Protein AF-A0AAW9EDP0-F1 (afdb_monomer_lite)

Secondary structure (DSSP, 8-state):
-EEEEEPPTTGGGGSS-SEEEEE-EEEEEEETTEEEEEEEEEEEEEEEPTTS-EEEEEEEEEEEEEE--TTS---EEEEEEEEEES------

Radius of gyration: 18.11 Å; chains: 1; bounding box: 47×17×50 Å

pLDDT: mean 83.07, std 14.04, range [38.38, 97.25]

Sequence (92 aa):
GYSSSNRSVDQKADGNGDKAEAWATSAKYDANNIYAAVMYSPTYNMTPEEDNHFAGKTQNFEAVVQYQFDFGLRPSIGYVQTKGKDLQSRAG

InterPro domains:
  IPR001702 Porin, Gram-negative type [PF00267] (9-90)
  IPR001897 Porin, gammaproteobacterial [PR00183] (26-43)
  IPR001897 Porin, gammaproteobacterial [PR00183] (55-74)
  IPR023614 Porin domain superfamily [G3DSA:2.40.160.10] (1-92)
  IPR050298 Gram-negative bacterial outer membrane porin [PTHR34501] (1-84)

Organism: Klebsiella aerogenes (NCBI:txid548)

Structure (mmCIF, N/CA/C/O backbone):
data_AF-A0AAW9EDP0-F1
#
_entry.id   AF-A0AAW9EDP0-F1
#
loop_
_atom_site.group_PDB
_atom_site.id
_atom_site.type_symbol
_atom_site.label_atom_id
_atom_site.label_alt_id
_atom_site.label_comp_id
_atom_site.label_asym_id
_atom_site.label_entity_id
_atom_site.label_seq_id
_atom_site.pdbx_PDB_ins_code
_atom_site.Cartn_x
_atom_site.Cartn_y
_atom_site.Cartn_z
_atom_site.occupancy
_atom_site.B_iso_or_equiv
_atom_site.auth_seq_id
_atom_site.auth_comp_id
_atom_site.auth_asym_id
_atom_site.auth_atom_id
_atom_site.pdbx_PDB_model_num
ATOM 1 N N . GLY A 1 1 ? -6.745 -5.364 -8.236 1.00 81.00 1 GLY A N 1
ATOM 2 C CA . GLY A 1 1 ? -6.871 -4.644 -9.517 1.00 81.00 1 GLY A CA 1
ATOM 3 C C . GLY A 1 1 ? -5.607 -4.819 -10.330 1.00 81.00 1 GLY A C 1
ATOM 4 O O . GLY A 1 1 ? -4.557 -5.002 -9.733 1.00 81.00 1 GLY A O 1
ATOM 5 N N . TYR A 1 2 ? -5.707 -4.784 -11.656 1.00 90.56 2 TYR A N 1
ATOM 6 C CA . TYR A 1 2 ? -4.574 -4.828 -12.589 1.00 90.56 2 TYR A CA 1
ATOM 7 C C . TYR A 1 2 ? -4.675 -3.637 -13.546 1.00 90.56 2 TYR A C 1
ATOM 9 O O . TYR A 1 2 ? -5.782 -3.222 -13.889 1.00 90.56 2 TYR A O 1
ATOM 17 N N . SER A 1 3 ? -3.534 -3.087 -13.945 1.00 88.00 3 SER A N 1
ATOM 18 C CA . SER A 1 3 ? -3.418 -1.977 -14.886 1.00 88.00 3 SER A CA 1
ATOM 19 C C . SER A 1 3 ? -2.192 -2.175 -15.773 1.00 88.00 3 SER A C 1
ATOM 21 O O . SER A 1 3 ? -1.151 -2.641 -15.303 1.00 88.00 3 SER A O 1
ATOM 23 N N . SER A 1 4 ? -2.305 -1.800 -17.047 1.00 89.44 4 SER A N 1
ATOM 24 C CA . SER A 1 4 ? -1.197 -1.834 -18.001 1.00 89.44 4 SER A CA 1
ATOM 25 C C . SER A 1 4 ? -1.240 -0.625 -18.925 1.00 89.44 4 SER A C 1
ATOM 27 O O . SER A 1 4 ? -2.314 -0.291 -19.431 1.00 89.44 4 SER A O 1
ATOM 29 N N . SER A 1 5 ? -0.076 -0.060 -19.223 1.00 84.50 5 SER A N 1
ATOM 30 C CA . SER A 1 5 ? 0.086 1.053 -20.159 1.00 84.50 5 SER A CA 1
ATOM 31 C C . SER A 1 5 ? 1.257 0.799 -21.102 1.00 84.50 5 SER A C 1
ATOM 33 O O . SER A 1 5 ? 2.271 0.226 -20.705 1.00 84.50 5 SER A O 1
ATOM 35 N N . ASN A 1 6 ? 1.138 1.254 -22.351 1.00 88.88 6 ASN A N 1
ATOM 36 C CA . ASN A 1 6 ? 2.270 1.277 -23.277 1.00 88.88 6 ASN A CA 1
ATOM 37 C C . ASN A 1 6 ? 3.236 2.399 -22.878 1.00 88.88 6 ASN A C 1
ATOM 39 O O . ASN A 1 6 ? 2.802 3.510 -22.573 1.00 88.88 6 ASN A O 1
ATOM 43 N N . ARG A 1 7 ? 4.537 2.112 -22.906 1.00 84.62 7 ARG A N 1
ATOM 44 C CA . ARG A 1 7 ? 5.604 3.084 -22.628 1.00 84.62 7 ARG A CA 1
ATOM 45 C C . ARG A 1 7 ? 5.885 3.929 -23.877 1.00 84.62 7 ARG A C 1
ATOM 47 O O . ARG A 1 7 ? 5.760 3.427 -24.998 1.00 84.62 7 ARG A O 1
ATOM 54 N N . SER A 1 8 ? 6.247 5.201 -23.704 1.00 84.00 8 SER A N 1
ATOM 55 C CA . SER A 1 8 ? 6.665 6.078 -24.808 1.00 84.00 8 SER A CA 1
ATOM 56 C C . SER A 1 8 ? 8.004 5.629 -25.407 1.00 84.00 8 SER A C 1
ATOM 58 O O . SER A 1 8 ? 8.702 4.796 -24.831 1.00 84.00 8 SER A O 1
ATOM 60 N N . VAL A 1 9 ? 8.378 6.179 -26.568 1.00 81.88 9 VAL A N 1
ATOM 61 C CA . VAL A 1 9 ? 9.670 5.874 -27.213 1.00 81.88 9 VAL A CA 1
ATOM 62 C C . VAL A 1 9 ? 10.840 6.211 -26.284 1.00 81.88 9 VAL A C 1
ATOM 64 O O . VAL A 1 9 ? 11.718 5.374 -26.100 1.00 81.88 9 VAL A O 1
ATOM 67 N N . ASP A 1 10 ? 10.795 7.372 -25.627 1.00 80.38 10 ASP A N 1
ATOM 68 C CA . ASP A 1 10 ? 11.847 7.813 -24.704 1.00 80.38 10 ASP A CA 1
ATOM 69 C C . ASP A 1 10 ? 11.934 6.919 -23.460 1.00 80.38 10 ASP A C 1
ATOM 71 O O . ASP A 1 10 ? 13.021 6.610 -22.987 1.00 80.38 10 ASP A O 1
ATOM 75 N N . GLN A 1 11 ? 10.796 6.425 -22.959 1.00 73.06 11 GLN A N 1
ATOM 76 C CA . GLN A 1 11 ? 10.772 5.524 -21.803 1.00 73.06 11 GLN A CA 1
ATOM 77 C C . GLN A 1 11 ? 11.357 4.144 -22.124 1.00 73.06 11 GLN A C 1
ATOM 79 O O . GLN A 1 11 ? 11.906 3.500 -21.240 1.00 73.06 11 GLN A O 1
ATOM 84 N N . LYS A 1 12 ? 11.259 3.680 -23.374 1.00 78.44 12 LYS A N 1
ATOM 85 C CA . LYS A 1 12 ? 11.818 2.386 -23.805 1.00 78.44 12 LYS A CA 1
ATOM 86 C C . LYS A 1 12 ? 13.338 2.405 -23.970 1.00 78.44 12 LYS A C 1
ATOM 88 O O . LYS A 1 12 ? 13.926 1.340 -24.147 1.00 78.44 12 LYS A O 1
ATOM 93 N N . ALA A 1 13 ? 13.971 3.580 -23.917 1.00 76.75 13 ALA A N 1
ATOM 94 C CA . ALA A 1 13 ? 15.419 3.719 -24.056 1.00 76.75 13 ALA A CA 1
ATOM 95 C C . ALA A 1 13 ? 16.204 2.953 -22.973 1.00 76.75 13 ALA A C 1
ATOM 97 O O . ALA A 1 13 ? 17.355 2.593 -23.201 1.00 76.75 13 ALA A O 1
ATOM 98 N N . ASP A 1 14 ? 15.571 2.644 -21.835 1.00 73.25 14 ASP A N 1
ATOM 99 C CA . ASP A 1 14 ? 16.153 1.838 -20.756 1.00 73.25 14 ASP A CA 1
ATOM 100 C C . ASP A 1 14 ? 16.176 0.320 -21.024 1.00 73.25 14 ASP A C 1
ATOM 102 O O . ASP A 1 14 ? 16.726 -0.436 -20.226 1.00 73.25 14 ASP A O 1
ATOM 106 N N . GLY A 1 15 ? 15.585 -0.148 -22.129 1.00 72.62 15 GLY A N 1
ATOM 107 C CA . GLY A 1 15 ? 15.570 -1.563 -22.507 1.00 72.62 15 GLY A CA 1
ATOM 108 C C . GLY A 1 15 ? 14.640 -2.451 -21.671 1.00 72.62 15 GLY A C 1
ATOM 109 O O . GLY A 1 15 ? 14.596 -3.659 -21.898 1.00 72.62 15 GLY A O 1
ATOM 110 N N . ASN A 1 16 ? 13.843 -1.889 -20.759 1.00 74.06 16 ASN A N 1
ATOM 111 C CA . ASN A 1 16 ? 12.994 -2.649 -19.832 1.00 74.06 16 ASN A CA 1
ATOM 112 C C . ASN A 1 16 ? 11.656 -3.132 -20.443 1.00 74.06 16 ASN A C 1
ATOM 114 O O . ASN A 1 16 ? 10.734 -3.521 -19.733 1.00 74.06 16 ASN A O 1
ATOM 118 N N . GLY A 1 17 ? 11.528 -3.138 -21.773 1.00 77.25 17 GLY A N 1
ATOM 119 C CA . GLY A 1 17 ? 10.342 -3.621 -22.489 1.00 77.25 17 GLY A CA 1
ATOM 120 C C . GLY A 1 17 ? 9.271 -2.555 -22.749 1.00 77.25 17 GLY A C 1
ATOM 121 O O . GLY A 1 17 ? 9.428 -1.382 -22.412 1.00 77.25 17 GLY A O 1
ATOM 122 N N . ASP A 1 18 ? 8.175 -2.967 -23.395 1.00 83.69 18 ASP A N 1
ATOM 123 C CA . ASP A 1 18 ? 7.194 -2.056 -24.009 1.00 83.69 18 ASP A CA 1
ATOM 124 C C . ASP A 1 18 ? 6.060 -1.591 -23.090 1.00 83.69 18 ASP A C 1
ATOM 126 O O . ASP A 1 18 ? 5.375 -0.612 -23.407 1.00 83.69 18 ASP A O 1
ATOM 130 N N . LYS A 1 19 ? 5.832 -2.295 -21.977 1.00 84.81 19 LYS A N 1
ATOM 131 C CA . LYS A 1 19 ? 4.697 -2.061 -21.080 1.00 84.81 19 LYS A CA 1
ATOM 132 C C . LYS A 1 19 ? 5.142 -1.726 -19.664 1.00 84.81 19 LYS A C 1
ATOM 134 O O . LYS A 1 19 ? 6.092 -2.308 -19.145 1.00 84.81 19 LYS A O 1
ATOM 139 N N . ALA A 1 20 ? 4.407 -0.800 -19.060 1.00 84.25 20 ALA A N 1
ATOM 140 C CA . ALA A 1 20 ? 4.394 -0.566 -17.627 1.00 84.25 20 ALA A CA 1
ATOM 141 C C . ALA A 1 20 ? 3.161 -1.266 -17.052 1.00 84.25 20 ALA A C 1
ATOM 143 O O . ALA A 1 20 ? 2.039 -1.025 -17.507 1.00 84.25 20 ALA A O 1
ATOM 144 N N . GLU A 1 21 ? 3.362 -2.139 -16.072 1.00 86.19 21 GLU A N 1
ATOM 145 C CA . GLU A 1 21 ? 2.299 -2.962 -15.496 1.00 86.19 21 GLU A CA 1
ATOM 146 C C . GLU A 1 21 ? 2.249 -2.784 -13.983 1.00 86.19 21 GLU A C 1
ATOM 148 O O . GLU A 1 21 ? 3.271 -2.620 -13.319 1.00 86.19 21 GLU A O 1
ATOM 153 N N . ALA A 1 22 ? 1.051 -2.834 -13.419 1.00 88.38 22 ALA A N 1
ATOM 154 C CA . ALA A 1 22 ? 0.856 -2.851 -11.982 1.00 88.38 22 ALA A CA 1
ATOM 155 C C . ALA A 1 22 ? -0.315 -3.755 -11.636 1.00 88.38 22 ALA A C 1
ATOM 157 O O . ALA A 1 22 ? -1.336 -3.782 -12.327 1.00 88.38 22 ALA A O 1
ATOM 158 N N . TRP A 1 23 ? -0.199 -4.456 -10.520 1.00 89.50 23 TRP A N 1
ATOM 159 C CA . TRP A 1 23 ? -1.355 -5.068 -9.894 1.00 89.50 23 TRP A CA 1
ATOM 160 C C . TRP A 1 23 ? -1.313 -4.838 -8.401 1.00 89.50 23 TRP A C 1
ATOM 162 O O . TRP A 1 23 ? -0.251 -4.737 -7.808 1.00 89.50 23 TRP A O 1
ATOM 172 N N . ALA A 1 24 ? -2.489 -4.761 -7.802 1.00 92.19 24 ALA A N 1
ATOM 173 C CA . ALA A 1 24 ? -2.651 -4.585 -6.375 1.00 92.19 24 ALA A CA 1
ATOM 174 C C . ALA A 1 24 ? -3.694 -5.566 -5.859 1.00 92.19 24 ALA A C 1
ATOM 176 O O . ALA A 1 24 ? -4.748 -5.761 -6.475 1.00 92.19 24 ALA A O 1
ATOM 177 N N . THR A 1 25 ? -3.413 -6.151 -4.708 1.00 95.50 25 THR A N 1
ATOM 178 C CA . THR A 1 25 ? -4.394 -6.877 -3.913 1.00 95.50 25 THR A CA 1
ATOM 179 C C . THR A 1 25 ? -4.454 -6.255 -2.530 1.00 95.50 25 THR A C 1
ATOM 181 O O . THR A 1 25 ? -3.439 -5.795 -2.001 1.00 95.50 25 THR A O 1
ATOM 184 N N . SER A 1 26 ? -5.646 -6.211 -1.952 1.00 94.25 26 SER A N 1
ATOM 185 C CA . SER A 1 26 ? -5.848 -5.695 -0.610 1.00 94.25 26 SER A CA 1
ATOM 186 C C . SER A 1 26 ? -6.892 -6.513 0.123 1.00 94.25 26 SER A C 1
ATOM 188 O O . SER A 1 26 ? -7.807 -7.086 -0.470 1.00 94.25 26 SER A O 1
ATOM 190 N N . ALA A 1 27 ? -6.731 -6.566 1.436 1.00 96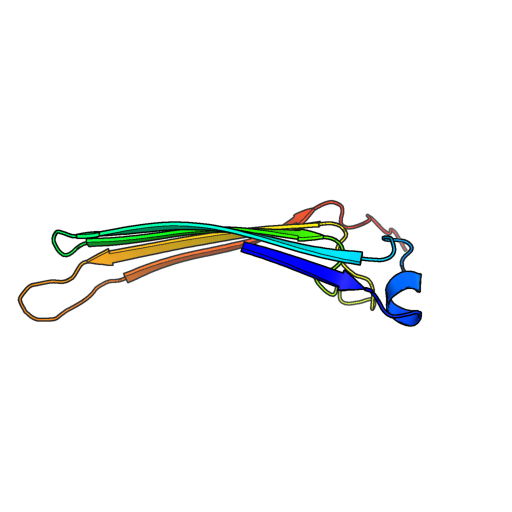.19 27 ALA A N 1
ATOM 191 C CA . ALA A 1 27 ? -7.697 -7.143 2.346 1.00 96.19 27 ALA A CA 1
ATOM 192 C C . ALA A 1 27 ? -7.951 -6.134 3.458 1.00 96.19 27 ALA A C 1
ATOM 194 O O . ALA A 1 27 ? -7.026 -5.458 3.915 1.00 96.19 27 ALA A O 1
ATOM 195 N N . LYS A 1 28 ? -9.206 -6.034 3.892 1.00 96.44 28 LYS A N 1
ATOM 196 C CA . LYS A 1 28 ? -9.569 -5.225 5.049 1.00 96.44 28 LYS A CA 1
ATOM 197 C C . LYS A 1 28 ? -10.492 -5.984 5.984 1.00 96.44 28 LYS A C 1
ATOM 199 O O . LYS A 1 28 ? -11.330 -6.769 5.544 1.00 96.44 28 LYS A O 1
ATOM 204 N N . TYR A 1 29 ? -10.337 -5.687 7.259 1.00 95.25 29 TYR A N 1
ATOM 205 C CA . TYR A 1 29 ? -11.235 -6.033 8.336 1.00 95.25 29 TYR A CA 1
ATOM 206 C C . TYR A 1 29 ? -11.768 -4.732 8.929 1.00 95.25 29 TYR A C 1
ATOM 208 O O . TYR A 1 29 ? -10.992 -3.831 9.235 1.00 95.25 29 TYR A O 1
ATOM 216 N N . ASP A 1 30 ? -13.083 -4.626 9.047 1.00 95.44 30 ASP A N 1
ATOM 217 C CA . ASP A 1 30 ? -13.760 -3.414 9.503 1.00 95.44 30 ASP A CA 1
ATOM 218 C C . ASP A 1 30 ? -14.987 -3.822 10.319 1.00 95.44 30 ASP A C 1
ATOM 220 O O . ASP A 1 30 ? -16.103 -3.915 9.804 1.00 95.44 30 ASP A O 1
ATOM 224 N N . ALA A 1 31 ? -14.741 -4.221 11.566 1.00 95.12 31 ALA A N 1
ATOM 225 C CA . ALA A 1 31 ? -15.768 -4.689 12.488 1.00 95.12 31 ALA A CA 1
ATOM 226 C C . ALA A 1 31 ? -15.288 -4.596 13.942 1.00 95.12 31 ALA A C 1
ATOM 228 O O . ALA A 1 31 ? -14.091 -4.542 14.223 1.00 95.12 31 ALA A O 1
ATOM 229 N N . ASN A 1 32 ? -16.236 -4.601 14.885 1.00 94.19 32 ASN A N 1
ATOM 230 C CA . ASN A 1 32 ? -15.969 -4.582 16.331 1.00 94.19 32 ASN A CA 1
ATOM 231 C C . ASN A 1 32 ? -15.017 -3.455 16.760 1.00 94.19 32 ASN A C 1
ATOM 233 O O . 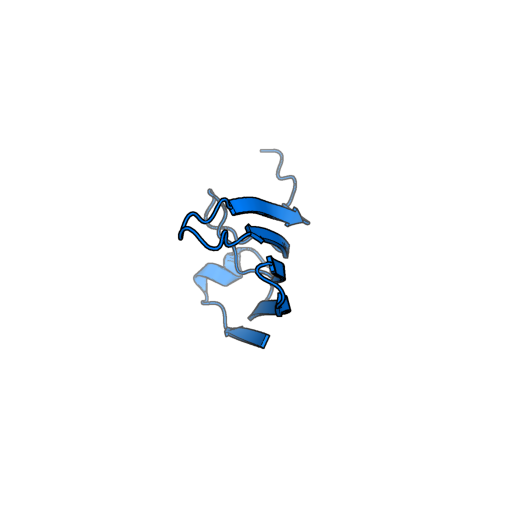ASN A 1 32 ? -14.068 -3.694 17.503 1.00 94.19 32 ASN A O 1
ATOM 237 N N . ASN A 1 33 ? -15.255 -2.237 16.266 1.00 95.25 33 ASN A N 1
ATOM 238 C CA . ASN A 1 33 ? -14.433 -1.056 16.542 1.00 95.25 33 ASN A CA 1
ATOM 239 C C . ASN A 1 33 ? -12.979 -1.142 16.039 1.00 95.25 33 ASN A C 1
ATOM 241 O O . ASN A 1 33 ? -12.189 -0.240 16.306 1.00 95.25 33 ASN A O 1
ATOM 245 N N . ILE A 1 34 ? -12.614 -2.186 15.292 1.00 93.62 34 ILE A N 1
ATOM 246 C CA . ILE A 1 34 ? -11.281 -2.373 14.725 1.00 93.62 34 ILE A CA 1
ATOM 247 C C . ILE A 1 34 ? -11.358 -2.194 13.214 1.00 93.62 34 ILE A C 1
ATOM 249 O O . ILE A 1 34 ? -12.140 -2.857 12.532 1.00 93.62 34 ILE A O 1
ATOM 253 N N . TYR A 1 35 ? -10.473 -1.349 12.695 1.00 95.88 35 TYR A N 1
ATOM 254 C CA . TYR A 1 35 ? -10.189 -1.255 11.273 1.00 95.88 35 TYR A CA 1
ATOM 255 C C . TYR A 1 35 ? -8.761 -1.725 11.030 1.00 95.88 35 TYR A C 1
ATOM 257 O O . TYR A 1 35 ? -7.819 -1.142 11.558 1.00 95.88 35 TYR A O 1
ATOM 265 N N . ALA A 1 36 ? -8.579 -2.755 10.219 1.00 96.00 36 ALA A N 1
ATOM 266 C CA . ALA A 1 36 ? -7.271 -3.199 9.771 1.00 96.00 36 ALA A CA 1
ATOM 267 C C . ALA A 1 36 ? -7.295 -3.370 8.258 1.00 96.00 36 ALA A C 1
ATOM 269 O O . ALA A 1 36 ? -8.206 -3.991 7.718 1.00 96.00 36 ALA A O 1
ATOM 270 N N . ALA A 1 37 ? -6.301 -2.843 7.559 1.00 96.81 37 ALA A N 1
ATOM 271 C CA . ALA A 1 37 ? -6.172 -3.044 6.126 1.00 96.81 37 ALA A CA 1
ATOM 272 C C . ALA A 1 37 ? -4.725 -3.339 5.763 1.00 96.81 37 ALA A C 1
ATOM 274 O O . ALA A 1 37 ? -3.799 -2.778 6.345 1.00 96.81 37 ALA A O 1
ATOM 275 N N . VAL A 1 38 ? -4.552 -4.223 4.788 1.00 96.62 38 VAL A N 1
ATOM 276 C CA . VAL A 1 38 ? -3.261 -4.544 4.190 1.00 96.62 38 VAL A CA 1
ATOM 277 C C . VAL A 1 38 ? -3.381 -4.462 2.679 1.00 96.62 38 VAL A C 1
ATOM 279 O O . VAL A 1 38 ? -4.400 -4.847 2.100 1.00 96.62 38 VAL A O 1
ATOM 282 N N . MET A 1 39 ? -2.335 -3.969 2.037 1.00 96.19 39 MET A N 1
ATOM 283 C CA . MET A 1 39 ? -2.236 -3.874 0.592 1.00 96.19 39 MET A CA 1
ATOM 284 C C . MET A 1 39 ? -0.854 -4.334 0.147 1.00 96.19 39 MET A C 1
ATOM 286 O O . MET A 1 39 ? 0.162 -3.981 0.740 1.00 96.19 39 MET A O 1
ATOM 290 N N . TYR A 1 40 ? -0.827 -5.109 -0.930 1.00 91.88 40 TYR A N 1
ATOM 291 C CA . TYR A 1 40 ? 0.392 -5.478 -1.627 1.00 91.88 40 TYR A CA 1
ATOM 292 C C . TYR A 1 40 ? 0.233 -5.152 -3.108 1.00 91.88 40 TYR A C 1
ATOM 294 O O . TYR A 1 40 ? -0.729 -5.588 -3.746 1.00 91.88 40 TYR A O 1
ATOM 302 N N . SER A 1 41 ? 1.162 -4.363 -3.638 1.00 91.06 41 SER A N 1
ATOM 303 C CA . SER A 1 41 ? 1.085 -3.821 -4.991 1.00 91.06 41 SER A CA 1
ATOM 304 C C . SER A 1 41 ? 2.454 -3.823 -5.662 1.00 91.06 41 SER A C 1
ATOM 306 O O . SER A 1 41 ? 3.250 -2.910 -5.439 1.00 91.06 41 SER A O 1
ATOM 308 N N . PRO A 1 42 ? 2.802 -4.848 -6.448 1.00 86.62 42 PRO A N 1
ATOM 309 C CA . PRO A 1 42 ? 3.985 -4.779 -7.284 1.00 86.62 42 PRO A CA 1
ATOM 310 C C . PRO A 1 42 ? 3.737 -3.979 -8.568 1.00 86.62 42 PRO A C 1
ATOM 312 O O . PRO A 1 42 ? 2.677 -4.065 -9.193 1.00 86.62 42 PRO A O 1
ATOM 315 N N . THR A 1 43 ? 4.764 -3.249 -8.990 1.00 83.75 43 THR A N 1
ATOM 316 C CA . THR A 1 43 ? 4.810 -2.568 -10.290 1.00 83.75 43 THR A CA 1
ATOM 317 C C . THR A 1 43 ? 5.978 -3.096 -11.112 1.00 83.75 43 THR A C 1
ATOM 319 O O . THR A 1 43 ? 6.956 -3.593 -10.553 1.00 83.75 43 THR A O 1
ATOM 322 N N . TYR A 1 44 ? 5.874 -2.991 -12.432 1.00 82.69 44 TYR A N 1
ATOM 323 C CA . TYR A 1 44 ? 6.887 -3.398 -13.399 1.00 82.69 44 TYR A CA 1
ATOM 324 C C . TYR A 1 44 ? 7.112 -2.254 -14.383 1.00 82.69 44 TYR A C 1
ATOM 326 O O . TYR A 1 44 ? 6.149 -1.760 -14.976 1.00 82.69 44 TYR A O 1
ATOM 334 N N . ASN A 1 45 ? 8.367 -1.824 -14.536 1.00 77.12 45 ASN A N 1
ATOM 335 C CA . ASN A 1 45 ? 8.796 -0.775 -15.475 1.00 77.12 45 ASN A CA 1
ATOM 336 C C . ASN A 1 45 ? 8.013 0.549 -15.352 1.00 77.12 45 ASN A C 1
ATOM 338 O O . ASN A 1 45 ? 7.795 1.251 -16.343 1.00 77.12 45 ASN A O 1
ATOM 342 N N . MET A 1 46 ? 7.526 0.855 -14.144 1.00 62.25 46 MET A N 1
ATOM 343 C CA . MET A 1 46 ? 6.579 1.948 -13.886 1.00 62.25 46 MET A CA 1
ATOM 344 C C . MET A 1 46 ? 7.135 3.016 -12.939 1.00 62.25 46 MET A C 1
ATOM 346 O O . MET A 1 46 ? 6.703 4.164 -13.004 1.00 62.25 46 MET A O 1
ATOM 350 N N . THR A 1 47 ? 8.080 2.670 -12.063 1.00 61.88 47 THR A N 1
ATOM 351 C CA . THR A 1 47 ? 8.569 3.589 -11.025 1.00 61.88 47 THR A CA 1
ATOM 352 C C . THR A 1 47 ? 9.824 4.316 -11.516 1.00 61.88 47 THR A C 1
ATOM 354 O O . THR A 1 47 ? 10.803 3.631 -11.798 1.00 61.88 47 THR A O 1
ATOM 357 N N . PRO A 1 48 ? 9.813 5.655 -11.654 1.00 64.94 48 PRO A N 1
ATOM 358 C CA . PRO A 1 48 ? 10.964 6.408 -12.149 1.00 64.94 48 PRO A CA 1
ATOM 359 C C . PRO A 1 48 ? 12.121 6.406 -11.138 1.00 64.94 48 PRO A C 1
ATOM 361 O O . PRO A 1 48 ? 11.900 6.530 -9.934 1.00 64.94 48 PRO A O 1
ATOM 364 N N . GLU A 1 49 ? 13.342 6.278 -11.649 1.00 67.44 49 GLU A N 1
ATOM 365 C CA . GLU A 1 49 ? 14.617 6.437 -10.942 1.00 67.44 49 GLU A CA 1
ATOM 366 C C . GLU A 1 49 ? 15.248 7.804 -11.283 1.00 67.44 49 GLU A C 1
ATOM 368 O O . GLU A 1 49 ? 14.841 8.454 -12.250 1.00 67.44 49 GLU A O 1
ATOM 373 N N . GLU A 1 50 ? 16.242 8.252 -10.506 1.00 65.44 50 GLU A N 1
ATOM 374 C CA . GLU A 1 50 ? 16.867 9.584 -10.658 1.00 65.44 50 GLU A CA 1
ATOM 375 C C . GLU A 1 50 ? 17.524 9.807 -12.038 1.00 65.44 50 GLU A C 1
ATOM 377 O O . GLU A 1 50 ? 17.569 10.937 -12.523 1.00 65.44 50 GLU A O 1
ATOM 382 N N . ASP A 1 51 ? 17.926 8.735 -12.728 1.00 66.56 51 ASP A N 1
ATOM 383 C CA . ASP A 1 51 ? 18.668 8.792 -13.995 1.00 66.56 51 ASP A CA 1
ATOM 384 C C . ASP A 1 51 ? 17.779 8.714 -15.255 1.00 66.56 51 ASP A C 1
ATOM 386 O O . ASP A 1 51 ? 18.239 8.284 -16.314 1.00 66.56 51 ASP A O 1
ATOM 390 N N . ASN A 1 52 ? 16.491 9.069 -15.173 1.00 65.69 52 ASN A N 1
ATOM 391 C CA . ASN A 1 52 ? 15.491 8.886 -16.247 1.00 65.69 52 ASN A CA 1
ATOM 392 C C . ASN A 1 52 ? 15.245 7.417 -16.664 1.00 65.69 52 ASN A C 1
ATOM 394 O O . ASN A 1 52 ? 14.686 7.157 -17.731 1.00 65.69 52 ASN A O 1
ATOM 398 N N . HIS A 1 53 ? 15.640 6.456 -15.827 1.00 65.44 53 HIS A N 1
ATOM 399 C CA . HIS A 1 53 ? 15.345 5.030 -16.005 1.00 65.44 53 HIS A CA 1
ATOM 400 C C . HIS A 1 53 ? 14.128 4.638 -15.161 1.00 65.44 53 HIS A C 1
ATOM 402 O O . HIS A 1 53 ? 13.750 5.361 -14.241 1.00 65.44 53 HIS A O 1
ATOM 408 N N . PHE A 1 54 ? 13.486 3.509 -15.470 1.00 67.62 54 PHE A N 1
ATOM 409 C CA . PHE A 1 54 ? 12.395 2.981 -14.650 1.00 67.62 54 PHE A CA 1
ATOM 410 C C . PHE A 1 54 ? 12.831 1.703 -13.942 1.00 67.62 54 PHE A C 1
ATOM 412 O O . PHE A 1 54 ? 13.367 0.798 -14.579 1.00 67.62 54 PHE A O 1
ATOM 419 N N . ALA A 1 55 ? 12.514 1.594 -12.652 1.00 62.44 55 ALA A N 1
ATOM 420 C CA . ALA A 1 55 ? 12.746 0.382 -11.886 1.00 62.44 55 ALA A CA 1
ATOM 421 C C . ALA A 1 55 ? 12.014 -0.788 -12.543 1.00 62.44 55 ALA A C 1
ATOM 423 O O . ALA A 1 55 ? 10.787 -0.758 -12.716 1.00 62.44 55 ALA A O 1
ATOM 424 N N . GLY A 1 56 ? 12.779 -1.831 -12.880 1.00 65.31 56 GLY A N 1
ATOM 425 C CA . GLY A 1 56 ? 12.266 -3.020 -13.557 1.00 65.31 56 GLY A CA 1
ATOM 426 C C . GLY A 1 56 ? 11.139 -3.682 -12.765 1.00 65.31 56 GLY A C 1
ATOM 427 O O . GLY A 1 56 ? 10.128 -4.102 -13.331 1.00 65.31 56 GLY A O 1
ATOM 428 N N . LYS A 1 57 ? 11.252 -3.687 -11.431 1.00 76.56 57 LYS A N 1
ATOM 429 C CA . LYS A 1 57 ? 10.187 -4.123 -10.530 1.00 76.56 57 LYS A CA 1
ATOM 430 C C . LYS A 1 57 ? 10.202 -3.348 -9.217 1.00 76.56 57 LYS A C 1
ATOM 432 O O . LYS A 1 57 ? 11.248 -3.163 -8.602 1.00 76.56 57 LYS A O 1
ATOM 437 N N . THR A 1 58 ? 9.031 -2.992 -8.701 1.00 79.94 58 THR A N 1
ATOM 438 C CA . THR A 1 58 ? 8.882 -2.600 -7.293 1.00 79.94 58 THR A CA 1
ATOM 439 C C . THR A 1 58 ? 7.903 -3.513 -6.581 1.00 79.94 58 THR A C 1
ATOM 441 O O . THR A 1 58 ? 7.016 -4.107 -7.193 1.00 79.94 58 THR A O 1
ATOM 444 N N . GLN A 1 59 ? 8.091 -3.669 -5.277 1.00 84.38 59 GLN A N 1
ATOM 445 C CA . GLN A 1 59 ? 7.160 -4.344 -4.387 1.00 84.38 59 GLN A CA 1
ATOM 446 C C . GLN A 1 59 ? 6.717 -3.332 -3.337 1.00 84.38 59 GLN A C 1
ATOM 448 O O . GLN A 1 59 ? 7.529 -2.918 -2.506 1.00 84.38 59 GLN A O 1
ATOM 453 N N . ASN A 1 60 ? 5.448 -2.933 -3.389 1.00 87.00 60 ASN A N 1
ATOM 454 C CA . ASN A 1 60 ? 4.858 -2.026 -2.411 1.00 87.00 60 ASN A CA 1
ATOM 455 C C . ASN A 1 60 ? 4.037 -2.829 -1.410 1.00 87.00 60 ASN A C 1
ATOM 457 O O . ASN A 1 60 ? 3.250 -3.697 -1.799 1.00 87.00 60 ASN A O 1
ATOM 461 N N . PHE A 1 61 ? 4.230 -2.543 -0.131 1.00 92.19 61 PHE A N 1
ATOM 462 C CA . PHE A 1 61 ? 3.477 -3.126 0.963 1.00 92.19 61 PHE A CA 1
ATOM 463 C C . PHE A 1 61 ? 3.011 -2.023 1.905 1.00 92.19 61 PHE A C 1
ATOM 465 O O . PHE A 1 61 ? 3.807 -1.198 2.355 1.00 92.19 61 PHE A O 1
ATOM 472 N N . GLU A 1 62 ? 1.724 -2.042 2.224 1.00 94.44 62 GLU A N 1
ATOM 473 C CA . GLU A 1 62 ? 1.108 -1.109 3.155 1.00 94.44 62 GLU A CA 1
ATOM 474 C C . GLU A 1 62 ? 0.237 -1.871 4.146 1.00 94.44 62 GLU A C 1
ATOM 476 O O . GLU A 1 62 ? -0.464 -2.817 3.782 1.00 94.44 62 GLU A O 1
ATOM 481 N N . ALA A 1 63 ? 0.270 -1.452 5.403 1.00 96.06 63 ALA A N 1
ATOM 482 C CA .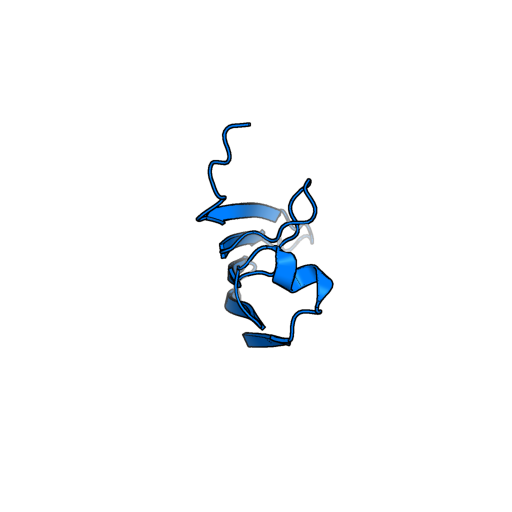 ALA A 1 63 ? -0.583 -1.976 6.453 1.00 96.06 63 ALA A CA 1
ATOM 483 C C . ALA A 1 63 ? -1.031 -0.841 7.370 1.00 96.06 63 ALA A C 1
ATOM 485 O O . ALA A 1 63 ? -0.252 0.050 7.698 1.00 96.06 63 ALA A O 1
ATOM 486 N N . VAL A 1 64 ? -2.278 -0.883 7.819 1.00 97.12 64 VAL A N 1
ATOM 487 C CA . VAL A 1 64 ? -2.825 0.068 8.786 1.00 97.12 64 VAL A CA 1
ATOM 488 C C . VAL A 1 64 ? -3.724 -0.661 9.765 1.00 97.12 64 VAL A C 1
ATOM 490 O O . VAL A 1 64 ? -4.463 -1.566 9.382 1.00 97.12 64 VAL A O 1
ATOM 493 N N . VAL A 1 65 ? -3.667 -0.252 11.027 1.00 97.00 65 VAL A N 1
ATOM 494 C CA . VAL A 1 65 ? -4.568 -0.707 12.082 1.00 97.00 65 VAL A CA 1
ATOM 495 C C . VAL A 1 65 ? -5.054 0.506 12.861 1.00 97.00 65 VAL A C 1
ATOM 497 O O . VAL A 1 65 ? -4.273 1.380 13.232 1.00 97.00 65 VAL A O 1
ATOM 500 N N . GLN A 1 66 ? -6.355 0.559 13.107 1.00 97.25 66 GLN A N 1
ATOM 501 C CA . GLN A 1 66 ? -7.024 1.599 13.868 1.00 97.25 66 GLN A CA 1
ATOM 502 C C . GLN A 1 66 ? -8.015 0.964 14.831 1.00 97.25 66 GLN A C 1
ATOM 504 O O . GLN A 1 66 ? -8.601 -0.082 14.544 1.00 97.25 66 GLN A O 1
ATOM 509 N N . TYR A 1 67 ? -8.233 1.638 15.951 1.00 96.38 67 TYR A N 1
ATOM 510 C CA . TYR A 1 67 ? -9.258 1.269 16.917 1.00 96.38 67 TYR A CA 1
ATOM 511 C C . TYR A 1 67 ? -10.160 2.469 17.179 1.00 96.38 67 TYR A C 1
ATOM 513 O O . TYR A 1 67 ? -9.656 3.577 17.295 1.00 96.38 67 TYR A O 1
ATOM 521 N N . GLN A 1 68 ? -11.471 2.275 17.260 1.00 96.69 68 GLN A N 1
ATOM 522 C CA . GLN A 1 68 ? -12.453 3.311 17.569 1.00 96.69 68 GLN A CA 1
ATOM 523 C C . GLN A 1 68 ? -12.936 3.137 19.004 1.00 96.69 68 GLN A C 1
ATOM 525 O O . GLN A 1 68 ? -13.639 2.186 19.324 1.00 96.69 68 GLN A O 1
ATOM 530 N N . PHE A 1 69 ? -12.601 4.078 19.879 1.00 96.00 69 PHE A N 1
ATOM 531 C CA . PHE A 1 69 ? -13.213 4.111 21.201 1.00 96.00 69 PHE A CA 1
ATOM 532 C C . PHE A 1 69 ? -14.627 4.690 21.134 1.00 96.00 69 PHE A C 1
ATOM 534 O O . PHE A 1 69 ? -14.890 5.593 20.335 1.00 96.00 69 PHE A O 1
ATOM 541 N N . ASP A 1 70 ? -15.500 4.248 22.040 1.00 94.75 70 ASP A N 1
ATOM 542 C CA . ASP A 1 70 ? -16.892 4.713 22.129 1.00 94.75 70 ASP A CA 1
ATOM 543 C C . ASP A 1 70 ? -16.999 6.221 22.427 1.00 94.75 70 ASP A C 1
ATOM 545 O O . ASP A 1 70 ? -17.956 6.875 22.025 1.00 94.75 70 ASP A O 1
ATOM 549 N N . PHE A 1 71 ? -15.979 6.805 23.071 1.00 94.25 71 PHE A N 1
ATOM 550 C CA . PHE A 1 71 ? -15.884 8.250 23.324 1.00 94.25 71 PHE A CA 1
ATOM 551 C C . PHE A 1 71 ? -15.381 9.066 22.115 1.00 94.25 71 PHE A C 1
ATOM 553 O O . PHE A 1 71 ? -15.158 10.269 22.229 1.00 94.25 71 PHE A O 1
ATOM 560 N N . GLY A 1 72 ? -15.181 8.424 20.959 1.00 93.12 72 GLY A N 1
ATOM 561 C CA . GLY A 1 72 ? -14.894 9.074 19.678 1.00 93.12 72 GLY A CA 1
ATOM 562 C C . GLY A 1 72 ? -13.421 9.101 19.256 1.00 93.12 72 GLY A C 1
ATOM 563 O O . GLY A 1 72 ? -13.145 9.280 18.071 1.00 93.12 72 GLY A O 1
ATOM 564 N N . LEU A 1 73 ? -12.463 8.863 20.159 1.00 96.50 73 LEU A N 1
ATOM 565 C CA . LEU A 1 73 ? -11.039 8.817 19.800 1.00 96.50 73 LEU A CA 1
ATOM 566 C C . LEU A 1 73 ? -10.717 7.608 18.910 1.00 96.50 73 LEU A C 1
ATOM 568 O O . LEU A 1 73 ? -11.136 6.487 19.200 1.00 96.50 73 LEU A O 1
ATOM 572 N N . ARG A 1 74 ? -9.902 7.830 17.871 1.00 97.00 74 ARG A N 1
ATOM 573 C CA . ARG A 1 74 ? -9.378 6.774 16.995 1.00 97.00 74 ARG A CA 1
ATOM 574 C C . ARG A 1 74 ? -7.854 6.793 16.905 1.00 97.00 74 ARG A C 1
ATOM 576 O O . ARG A 1 74 ? -7.319 7.493 16.044 1.00 97.00 74 ARG A O 1
ATOM 583 N N . PRO A 1 75 ? -7.119 6.049 17.747 1.00 96.38 75 PRO A N 1
ATOM 584 C CA . PRO A 1 75 ? -5.711 5.792 17.472 1.00 96.38 75 PRO A CA 1
ATOM 585 C C . PRO A 1 75 ? -5.530 5.023 16.155 1.00 96.38 75 PRO A C 1
ATOM 587 O O . PRO A 1 75 ? -6.358 4.189 15.781 1.00 96.38 75 PRO A O 1
ATOM 590 N N . SER A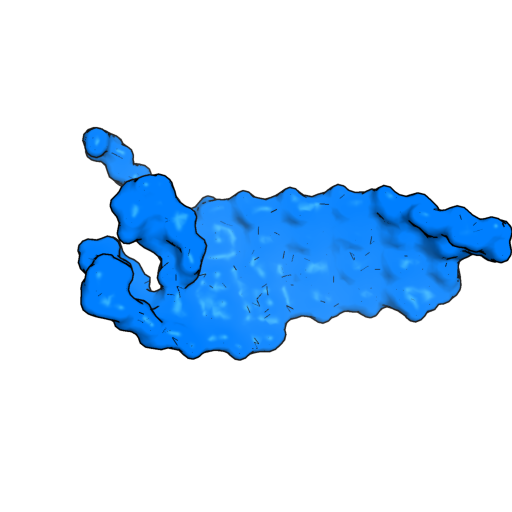 1 76 ? -4.414 5.286 15.476 1.00 96.06 76 SER A N 1
ATOM 591 C CA . SER A 1 76 ? -4.033 4.651 14.214 1.00 96.06 76 SER A CA 1
ATOM 592 C C . SER A 1 76 ? -2.530 4.393 14.193 1.00 96.06 76 SER A C 1
ATOM 594 O O . SER A 1 76 ? -1.749 5.262 14.576 1.00 96.06 76 SER A O 1
ATOM 596 N N . ILE A 1 77 ? -2.130 3.228 13.692 1.00 96.19 77 ILE A N 1
ATOM 597 C CA . ILE A 1 77 ? -0.745 2.886 13.370 1.00 96.19 77 ILE A CA 1
ATOM 598 C C . ILE A 1 77 ? -0.681 2.380 11.932 1.00 96.19 77 ILE A C 1
ATOM 600 O O . ILE A 1 77 ? -1.533 1.605 11.500 1.00 96.19 77 ILE A O 1
ATOM 604 N N . GLY A 1 78 ? 0.310 2.847 11.179 1.00 96.44 78 GLY A N 1
ATOM 605 C CA . GLY A 1 78 ? 0.495 2.493 9.778 1.00 96.44 78 GLY A CA 1
ATOM 606 C C . GLY A 1 78 ? 1.942 2.131 9.470 1.00 96.44 78 GLY A C 1
ATOM 607 O O . GLY A 1 78 ? 2.864 2.622 10.118 1.00 96.44 78 GLY A O 1
ATOM 608 N N . T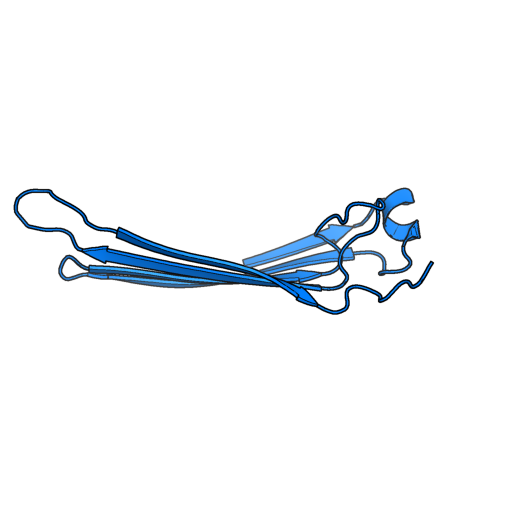YR A 1 79 ? 2.121 1.280 8.467 1.00 94.50 79 TYR A N 1
ATOM 609 C CA . TYR A 1 79 ? 3.403 0.911 7.888 1.00 94.50 79 TYR A CA 1
ATOM 610 C C . TYR A 1 79 ? 3.308 0.986 6.367 1.00 94.50 79 TYR A C 1
ATOM 612 O O . TYR A 1 79 ? 2.376 0.444 5.778 1.00 94.50 79 TYR A O 1
ATOM 620 N N . VAL A 1 80 ? 4.281 1.644 5.743 1.00 93.19 80 VAL A N 1
ATOM 621 C CA . VAL A 1 80 ? 4.388 1.790 4.289 1.00 93.19 80 VAL A CA 1
ATOM 622 C C . VAL A 1 80 ? 5.821 1.461 3.904 1.00 93.19 80 VAL A C 1
ATOM 624 O O . VAL A 1 80 ? 6.763 2.025 4.462 1.00 93.19 80 VAL A O 1
ATOM 627 N N . GLN A 1 81 ? 5.991 0.543 2.958 1.00 88.69 81 GLN A N 1
ATOM 628 C CA . GLN A 1 81 ? 7.294 0.178 2.425 1.00 88.69 81 GLN A CA 1
ATOM 629 C C . GLN A 1 81 ? 7.223 -0.028 0.9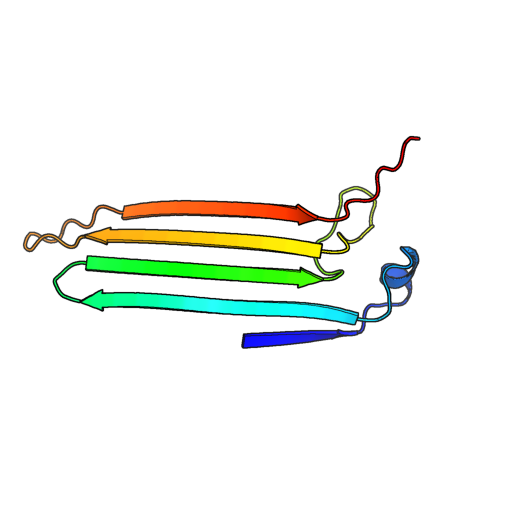17 1.00 88.69 81 GLN A C 1
ATOM 631 O O . GLN A 1 81 ? 6.431 -0.824 0.415 1.00 88.69 81 GLN A O 1
ATOM 636 N N . THR A 1 82 ? 8.150 0.613 0.215 1.00 84.44 82 THR A N 1
ATOM 637 C CA . THR A 1 82 ? 8.409 0.389 -1.206 1.00 84.44 82 THR A CA 1
ATOM 638 C C . THR A 1 82 ? 9.815 -0.162 -1.358 1.00 84.44 82 THR A C 1
ATOM 640 O O . THR A 1 82 ? 10.783 0.449 -0.906 1.00 84.44 82 THR A O 1
ATOM 643 N N . LYS A 1 83 ? 9.941 -1.335 -1.983 1.00 82.12 83 LYS A N 1
ATOM 644 C CA . LYS A 1 83 ? 11.236 -1.954 -2.275 1.00 82.12 83 LYS A CA 1
ATOM 645 C C . LYS A 1 83 ? 11.421 -2.107 -3.778 1.00 82.12 83 LYS A C 1
ATOM 647 O O . LYS A 1 83 ? 10.702 -2.880 -4.410 1.00 82.12 83 LYS A O 1
ATOM 652 N N . GLY A 1 84 ? 12.417 -1.415 -4.327 1.00 74.94 84 GLY A N 1
ATOM 653 C CA . GLY A 1 84 ? 12.922 -1.680 -5.673 1.00 74.94 84 GLY A CA 1
ATOM 654 C C . GLY A 1 84 ? 13.589 -3.056 -5.736 1.00 74.94 84 GLY A C 1
ATOM 655 O O . GLY A 1 84 ? 14.320 -3.457 -4.824 1.00 74.94 84 GLY A O 1
ATOM 656 N N . LYS A 1 85 ? 13.294 -3.810 -6.789 1.00 67.00 85 LYS A N 1
ATOM 657 C CA . LYS A 1 85 ? 13.901 -5.098 -7.126 1.00 67.00 85 LYS A CA 1
ATOM 658 C C . LYS A 1 85 ? 14.462 -4.987 -8.534 1.00 67.00 85 LYS A C 1
ATOM 660 O O . LYS A 1 85 ? 13.877 -4.313 -9.372 1.00 67.00 85 LYS A O 1
ATOM 665 N N . ASP A 1 86 ? 15.600 -5.635 -8.755 1.00 60.50 86 ASP A N 1
ATOM 666 C CA . ASP A 1 86 ? 16.309 -5.581 -10.035 1.00 60.50 86 ASP A CA 1
ATOM 667 C C . ASP A 1 86 ? 16.667 -4.143 -10.445 1.00 60.50 86 ASP A C 1
ATOM 669 O O . ASP A 1 86 ? 16.697 -3.805 -11.625 1.00 60.50 86 ASP A O 1
ATOM 673 N N . LEU A 1 87 ? 16.964 -3.302 -9.443 1.00 56.59 87 LEU A N 1
ATOM 674 C CA . LEU A 1 87 ? 17.687 -2.053 -9.660 1.00 56.59 87 LEU A CA 1
ATOM 675 C C . LEU A 1 87 ? 19.026 -2.461 -10.268 1.00 56.59 87 LEU A C 1
ATOM 677 O O . LEU A 1 87 ? 19.814 -3.155 -9.614 1.00 56.59 87 LEU A O 1
ATOM 681 N N . GLN A 1 88 ? 19.236 -2.140 -11.543 1.00 56.31 88 GLN A N 1
ATOM 682 C CA . GLN A 1 88 ? 20.473 -2.499 -12.217 1.00 56.31 88 GLN A CA 1
ATOM 683 C C . GLN A 1 88 ? 21.629 -1.894 -11.419 1.00 56.31 88 GLN A C 1
ATOM 685 O O . GLN A 1 88 ? 21.706 -0.681 -11.245 1.00 56.31 88 GLN A O 1
ATOM 690 N N . SER A 1 89 ? 22.534 -2.736 -10.912 1.00 49.28 89 SER A N 1
ATOM 691 C CA . SER A 1 89 ? 23.800 -2.245 -10.379 1.00 49.28 89 SER A CA 1
ATOM 692 C C . SER A 1 89 ? 24.592 -1.696 -11.557 1.00 49.28 89 SER A C 1
ATOM 694 O O . SER A 1 89 ? 25.206 -2.445 -12.316 1.00 49.28 89 SER A O 1
ATOM 696 N N . ARG A 1 90 ? 24.523 -0.382 -11.748 1.00 53.47 90 ARG A N 1
ATOM 697 C CA . ARG A 1 90 ? 25.380 0.335 -12.681 1.00 53.47 90 ARG A CA 1
ATOM 698 C C . ARG A 1 90 ? 26.509 0.941 -11.866 1.00 53.47 90 ARG A C 1
ATOM 700 O O . ARG A 1 90 ? 26.335 1.936 -11.176 1.00 53.47 90 ARG A O 1
ATOM 707 N N . ALA A 1 91 ? 27.651 0.260 -11.888 1.00 43.03 91 ALA A N 1
ATOM 708 C CA . ALA A 1 91 ? 28.912 0.878 -11.523 1.00 43.03 91 ALA A CA 1
ATOM 709 C C . ALA A 1 91 ? 29.317 1.812 -12.671 1.00 43.03 91 ALA A C 1
ATOM 711 O O . ALA A 1 91 ? 29.489 1.339 -13.798 1.00 43.03 91 ALA A O 1
ATOM 712 N N . GLY A 1 92 ? 29.457 3.104 -12.379 1.00 38.38 92 GLY A N 1
ATOM 713 C CA . GLY A 1 92 ? 29.980 4.109 -13.304 1.00 38.38 92 GLY A CA 1
ATOM 714 C C . GLY A 1 92 ? 29.267 5.434 -13.175 1.00 38.38 92 GLY A C 1
ATOM 715 O O . GLY A 1 92 ? 28.355 5.651 -13.999 1.00 38.38 92 GLY A O 1
#

Foldseek 3Di:
DKDKDFDDPLQCVQVLDGMKIKDKDKDWDDDPQKTKIKMWMKIASPDADPVRHGQRMKIKIKIKIWGADPVGDIDMDIDIDIDGDCPPPDDD